Protein AF-A0A3D4P2U8-F1 (afdb_monomer_lite)

Secondary structure (DSSP, 8-state):
--HHHHHHHHHHHHHHHHHHHHTT------S--HHHHHHHHHHHHHHHHHHHHTS------

Radius of gyration: 16.91 Å; chains: 1; bounding box: 34×27×43 Å

pLDDT: mean 94.01, std 5.27, range [67.94, 98.62]

Sequence (61 aa):
MGYHDAIYNLFRDYYGALAAKREGRPYEVRFPDFETGHEEMCVIDAAVESNKLGRWVKVRR

Foldseek 3Di:
DDPVVVVVVQVVQVVVVVVCVVVVHDHDRPHDDVVNVVQVVLVVVQVVVCVVVVHHDDRDD

Structure (mmCIF, N/CA/C/O backbone):
data_AF-A0A3D4P2U8-F1
#
_entry.id   AF-A0A3D4P2U8-F1
#
loop_
_atom_site.group_PDB
_atom_site.id
_atom_site.type_symbol
_atom_site.label_atom_id
_atom_site.label_alt_id
_atom_site.label_comp_id
_atom_site.label_asym_id
_atom_site.label_entity_id
_atom_site.la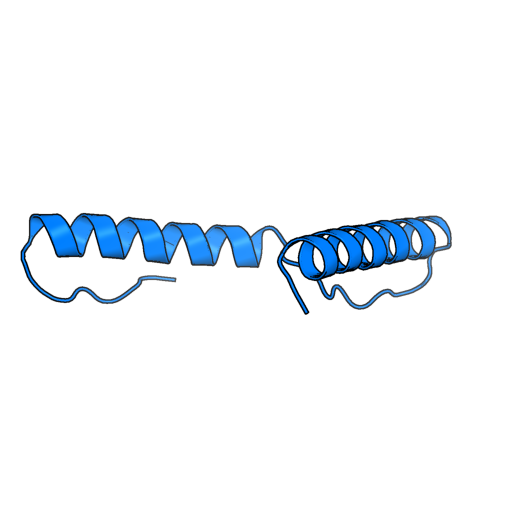bel_seq_id
_atom_site.pdbx_PDB_ins_code
_atom_site.Cartn_x
_atom_site.Cartn_y
_atom_site.Cartn_z
_atom_site.occupancy
_atom_site.B_iso_or_equiv
_atom_site.auth_seq_id
_atom_site.auth_comp_id
_atom_site.auth_asym_id
_atom_site.auth_atom_id
_atom_site.pdbx_P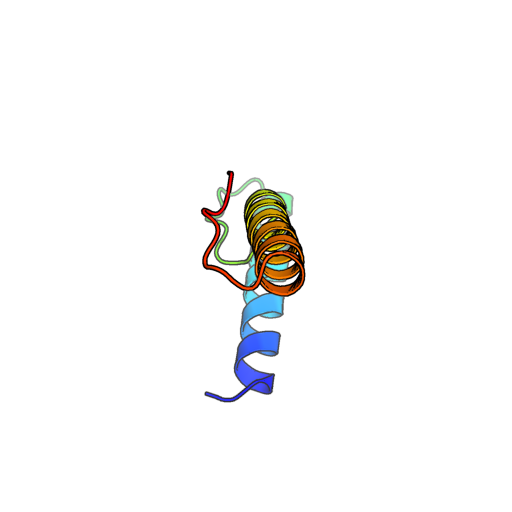DB_model_num
ATOM 1 N N . MET A 1 1 ? 3.616 -21.363 -3.487 1.00 67.94 1 MET A N 1
ATOM 2 C CA . MET A 1 1 ? 4.336 -20.078 -3.447 1.00 67.94 1 MET A CA 1
A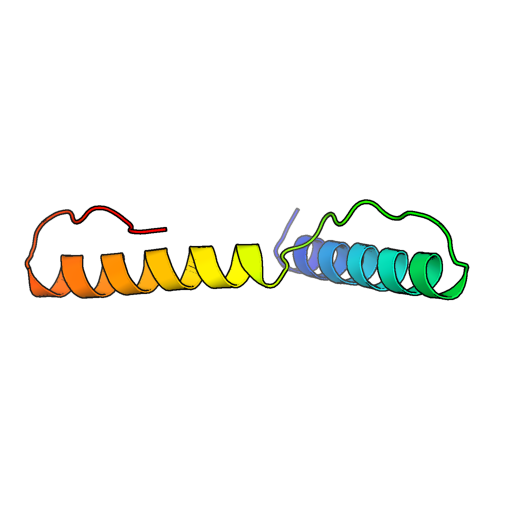TOM 3 C C . MET A 1 1 ? 4.396 -19.617 -2.007 1.00 67.94 1 MET A C 1
ATOM 5 O O . MET A 1 1 ? 3.346 -19.520 -1.383 1.00 67.94 1 MET A O 1
ATOM 9 N N . GLY A 1 2 ? 5.600 -19.434 -1.470 1.00 91.88 2 GLY A N 1
ATOM 10 C CA . GLY A 1 2 ? 5.840 -18.913 -0.121 1.00 91.88 2 GLY A CA 1
ATOM 11 C C . GLY A 1 2 ? 6.283 -17.447 -0.131 1.00 91.88 2 GLY A C 1
ATOM 12 O O . GLY A 1 2 ? 6.439 -16.843 -1.190 1.00 91.88 2 GLY A O 1
ATOM 13 N N . TYR A 1 3 ? 6.536 -16.882 1.053 1.00 90.75 3 TYR A N 1
ATOM 14 C CA . TYR A 1 3 ? 7.011 -15.497 1.198 1.00 90.75 3 TYR A CA 1
ATOM 15 C C . TYR A 1 3 ? 8.290 -15.220 0.388 1.00 90.75 3 TYR A C 1
ATOM 17 O O . TYR A 1 3 ? 8.396 -14.193 -0.274 1.00 90.75 3 TYR A O 1
ATOM 25 N N . HIS A 1 4 ? 9.230 -16.168 0.363 1.00 94.00 4 HIS A N 1
ATOM 26 C CA . HIS A 1 4 ? 10.458 -16.041 -0.426 1.00 94.00 4 HIS A CA 1
ATOM 27 C C . HIS A 1 4 ? 10.192 -15.887 -1.929 1.00 94.00 4 HIS A C 1
ATOM 29 O O . HIS A 1 4 ? 10.834 -15.058 -2.571 1.00 94.00 4 HIS A O 1
ATOM 35 N N . ASP A 1 5 ? 9.213 -16.616 -2.474 1.00 94.31 5 ASP A N 1
ATOM 36 C CA . ASP A 1 5 ? 8.831 -16.496 -3.885 1.00 94.31 5 ASP A CA 1
ATOM 37 C C . ASP A 1 5 ? 8.216 -15.120 -4.172 1.00 94.31 5 ASP A C 1
ATOM 39 O O . ASP A 1 5 ? 8.488 -14.523 -5.211 1.00 94.31 5 ASP A O 1
ATOM 43 N N . ALA A 1 6 ? 7.416 -14.588 -3.241 1.00 93.25 6 ALA A N 1
ATOM 44 C CA . ALA A 1 6 ? 6.814 -13.262 -3.371 1.00 93.25 6 ALA A CA 1
ATOM 45 C C . ALA A 1 6 ? 7.877 -12.153 -3.397 1.00 93.25 6 ALA A C 1
ATOM 47 O O . ALA A 1 6 ? 7.836 -11.285 -4.266 1.00 93.25 6 ALA A O 1
ATOM 48 N N . ILE A 1 7 ? 8.866 -12.223 -2.502 1.00 94.31 7 ILE A N 1
ATOM 49 C CA . ILE A 1 7 ? 9.975 -11.261 -2.465 1.00 94.31 7 ILE A CA 1
ATOM 50 C C . ILE A 1 7 ? 10.847 -11.373 -3.717 1.00 94.31 7 ILE A C 1
ATOM 52 O O . ILE A 1 7 ? 11.202 -10.357 -4.312 1.00 94.31 7 ILE A O 1
ATOM 56 N N . TYR A 1 8 ? 11.154 -12.595 -4.158 1.00 94.88 8 TYR A N 1
ATOM 57 C CA . TYR A 1 8 ? 11.876 -12.806 -5.410 1.00 94.88 8 TYR A CA 1
ATOM 58 C C . TYR A 1 8 ? 11.135 -12.181 -6.599 1.00 94.88 8 TYR A C 1
ATOM 60 O O . TYR A 1 8 ? 11.739 -11.453 -7.387 1.00 94.88 8 TYR A O 1
ATOM 68 N N . ASN A 1 9 ? 9.825 -12.418 -6.705 1.00 93.88 9 ASN A N 1
ATOM 69 C CA . ASN A 1 9 ? 8.996 -11.856 -7.769 1.00 93.88 9 ASN A CA 1
ATOM 70 C C . ASN A 1 9 ? 8.966 -10.322 -7.717 1.00 93.88 9 ASN A C 1
ATOM 72 O O . ASN A 1 9 ? 9.167 -9.691 -8.751 1.00 93.88 9 ASN A O 1
ATOM 76 N N . LEU A 1 10 ? 8.816 -9.727 -6.528 1.00 94.56 10 LEU A N 1
ATOM 77 C CA . LEU A 1 10 ? 8.844 -8.274 -6.340 1.00 94.56 10 LEU A CA 1
ATOM 78 C C . LEU A 1 10 ? 10.139 -7.658 -6.884 1.00 94.56 10 LEU A C 1
ATOM 80 O O . LEU A 1 10 ? 10.101 -6.715 -7.674 1.00 94.56 10 LEU A O 1
ATOM 84 N N . PHE A 1 11 ? 11.294 -8.210 -6.501 1.00 94.62 11 PHE A N 1
ATOM 85 C CA . PHE A 1 11 ? 12.579 -7.695 -6.973 1.00 94.62 11 PHE A CA 1
ATOM 86 C C . PHE A 1 11 ? 12.799 -7.949 -8.462 1.00 94.62 11 PHE A C 1
ATOM 88 O O . PHE A 1 11 ? 13.300 -7.065 -9.157 1.00 94.62 11 PHE A O 1
ATOM 95 N N . ARG A 1 12 ? 12.410 -9.123 -8.972 1.00 94.69 12 ARG A N 1
ATOM 96 C CA . ARG A 1 12 ? 12.465 -9.421 -10.409 1.00 94.69 12 ARG A CA 1
ATOM 97 C C . ARG A 1 12 ? 11.697 -8.366 -11.206 1.00 94.69 12 ARG A C 1
ATOM 99 O O . ARG A 1 12 ? 12.224 -7.845 -12.188 1.00 94.69 12 ARG A O 1
ATOM 106 N N . ASP A 1 13 ? 10.485 -8.041 -10.774 1.00 93.94 13 ASP A N 1
ATOM 107 C CA . ASP A 1 13 ? 9.613 -7.108 -11.480 1.00 93.94 13 ASP A CA 1
ATOM 108 C C . ASP A 1 13 ? 10.159 -5.669 -11.369 1.00 93.94 13 ASP A C 1
ATOM 110 O O . ASP A 1 13 ? 10.285 -4.976 -12.382 1.00 93.94 13 ASP A O 1
ATOM 114 N N . TYR A 1 14 ? 10.637 -5.260 -10.188 1.00 93.75 14 TYR A N 1
ATOM 115 C CA . TYR A 1 14 ? 11.292 -3.962 -9.984 1.00 93.75 14 TYR A CA 1
ATOM 116 C C . TYR A 1 14 ? 12.525 -3.756 -10.881 1.00 93.75 14 TYR A C 1
ATOM 118 O O . TYR A 1 14 ? 12.649 -2.738 -11.569 1.00 93.75 14 TYR A O 1
ATOM 126 N N . TYR A 1 15 ? 13.443 -4.726 -10.925 1.00 94.19 15 TYR A N 1
ATOM 127 C CA . TYR A 1 15 ? 14.636 -4.613 -11.769 1.00 94.19 15 TYR A CA 1
ATOM 128 C C . TYR A 1 15 ? 14.304 -4.688 -13.264 1.00 94.19 15 TYR A C 1
ATOM 130 O O . TYR A 1 15 ? 14.961 -4.018 -14.065 1.00 94.19 15 TYR A O 1
ATOM 138 N N . GLY A 1 16 ? 13.259 -5.432 -13.642 1.00 93.75 16 GLY A N 1
ATOM 139 C CA . GLY A 1 16 ? 12.714 -5.412 -14.998 1.00 93.75 16 GLY A CA 1
ATOM 140 C C . GLY A 1 16 ? 12.258 -4.011 -15.419 1.00 93.75 16 GLY A C 1
ATOM 141 O O . GLY A 1 16 ? 12.619 -3.547 -16.504 1.00 93.75 16 GLY A O 1
ATOM 142 N N . ALA A 1 17 ? 11.553 -3.300 -14.534 1.00 93.62 17 ALA A N 1
ATOM 143 C CA . ALA A 1 17 ? 11.137 -1.915 -14.762 1.00 93.62 17 ALA A CA 1
ATOM 144 C C . ALA A 1 17 ? 12.321 -0.964 -14.926 1.00 93.62 17 ALA A C 1
ATOM 146 O O . ALA A 1 17 ? 12.333 -0.115 -15.819 1.00 93.62 17 ALA A O 1
ATOM 147 N N . LEU A 1 18 ? 13.339 -1.118 -14.077 1.00 93.56 18 LEU A N 1
ATOM 148 C CA . LEU A 1 18 ? 14.533 -0.282 -14.115 1.00 93.56 18 LEU A CA 1
ATOM 149 C C . LEU A 1 18 ? 15.306 -0.458 -15.430 1.00 93.56 18 LEU A C 1
ATOM 151 O O . LEU A 1 18 ? 15.748 0.529 -16.022 1.00 93.56 18 LEU A O 1
ATOM 155 N N . ALA A 1 19 ? 15.442 -1.699 -15.906 1.00 95.38 19 ALA A N 1
ATOM 156 C CA . ALA A 1 19 ? 16.084 -1.997 -17.182 1.00 95.38 19 ALA A CA 1
ATOM 157 C C . ALA A 1 19 ? 15.313 -1.383 -18.361 1.00 95.38 19 ALA A C 1
ATOM 159 O O . ALA A 1 19 ? 15.910 -0.695 -19.189 1.00 95.38 19 ALA A O 1
ATOM 160 N N . ALA A 1 20 ? 13.986 -1.549 -18.395 1.00 94.25 20 ALA A N 1
ATOM 161 C CA . ALA A 1 20 ? 13.140 -0.957 -19.429 1.00 94.25 20 ALA A CA 1
ATOM 162 C C . ALA A 1 20 ? 13.212 0.580 -19.431 1.00 94.25 20 ALA A C 1
ATOM 164 O O . ALA A 1 20 ? 13.392 1.181 -20.490 1.00 94.25 20 ALA A O 1
ATOM 165 N N . LYS A 1 21 ? 13.185 1.211 -18.246 1.00 93.50 21 LYS A N 1
ATOM 166 C CA . LYS A 1 21 ? 13.362 2.663 -18.086 1.00 93.50 21 LYS A CA 1
ATOM 167 C C . LYS A 1 21 ? 14.698 3.139 -18.654 1.00 93.50 21 LYS A C 1
ATOM 169 O O . LYS A 1 21 ? 14.734 4.141 -19.363 1.00 93.50 21 LYS A O 1
ATOM 174 N N . ARG A 1 22 ? 15.792 2.425 -18.367 1.00 95.19 22 ARG A N 1
ATOM 175 C CA . ARG A 1 22 ? 17.131 2.743 -18.895 1.00 95.19 22 ARG A CA 1
ATOM 176 C C . ARG A 1 22 ? 17.191 2.650 -20.422 1.00 95.19 22 ARG A C 1
ATOM 178 O O . ARG A 1 22 ? 17.927 3.401 -21.046 1.00 95.19 22 ARG A O 1
ATOM 185 N N . GLU A 1 23 ? 16.424 1.740 -21.009 1.00 96.75 23 GLU A N 1
ATOM 186 C CA . GLU A 1 23 ? 16.362 1.508 -22.456 1.00 96.75 23 GLU A CA 1
ATOM 187 C C . GLU A 1 23 ? 15.303 2.368 -23.167 1.00 96.75 23 GLU A C 1
ATOM 189 O O . GLU A 1 23 ? 15.116 2.234 -24.374 1.00 96.75 23 GLU A O 1
ATOM 194 N N . GLY A 1 24 ? 14.588 3.236 -22.440 1.00 95.50 24 GLY A N 1
ATOM 195 C CA . GLY A 1 24 ? 13.504 4.054 -22.993 1.00 95.50 24 GLY A CA 1
ATOM 196 C C . GLY A 1 24 ? 12.298 3.240 -23.471 1.00 95.50 24 GLY A C 1
ATOM 197 O O . GLY A 1 24 ? 11.496 3.735 -24.262 1.00 95.50 24 GLY A O 1
ATOM 198 N N . ARG A 1 25 ? 12.162 1.988 -23.020 1.00 95.06 25 ARG A N 1
ATOM 199 C CA . ARG A 1 25 ? 11.038 1.119 -23.374 1.00 95.06 25 ARG A CA 1
ATOM 200 C C . ARG A 1 25 ? 9.880 1.333 -22.398 1.00 95.06 25 ARG A C 1
ATOM 202 O O . ARG A 1 25 ? 10.122 1.502 -21.200 1.00 95.06 25 ARG A O 1
ATOM 209 N N . PRO A 1 26 ? 8.625 1.289 -22.875 1.00 88.38 26 PRO A N 1
ATOM 210 C CA . PRO A 1 26 ? 7.480 1.270 -21.981 1.00 88.38 26 PRO A CA 1
ATOM 211 C C . PRO A 1 26 ? 7.537 0.019 -21.098 1.00 88.38 26 PRO A C 1
ATOM 213 O O . PRO A 1 26 ? 7.950 -1.056 -21.541 1.00 88.38 26 PRO A O 1
ATOM 216 N N . TYR A 1 27 ? 7.118 0.169 -19.848 1.00 86.62 27 TYR A N 1
ATOM 217 C CA . TYR A 1 27 ? 7.022 -0.921 -18.890 1.00 86.62 27 TYR A CA 1
ATOM 218 C C . TYR A 1 27 ? 5.726 -0.786 -18.102 1.00 86.62 27 TYR A C 1
ATOM 220 O O . TYR A 1 27 ? 5.376 0.303 -17.651 1.00 86.62 27 TYR A O 1
ATOM 228 N N . GLU A 1 28 ? 5.025 -1.901 -17.948 1.00 85.62 28 GLU A N 1
ATOM 229 C CA . GLU A 1 28 ? 3.834 -2.001 -17.116 1.00 85.62 28 GLU A CA 1
ATOM 230 C C . GLU A 1 28 ? 4.266 -2.291 -15.677 1.00 85.62 28 GLU A C 1
ATOM 232 O O . GLU A 1 28 ? 4.842 -3.344 -15.407 1.00 85.62 28 GLU A O 1
ATOM 237 N N . VAL A 1 29 ? 4.008 -1.359 -14.757 1.00 80.62 29 VAL A N 1
ATOM 238 C CA . VAL A 1 29 ? 4.321 -1.540 -13.334 1.00 80.62 29 VAL A CA 1
ATOM 239 C C . VAL A 1 29 ? 3.441 -2.652 -12.761 1.00 80.62 29 VAL A C 1
ATOM 241 O O . VAL A 1 29 ? 2.219 -2.550 -12.772 1.00 80.62 29 VAL A O 1
ATOM 244 N N . ARG A 1 30 ? 4.073 -3.729 -12.278 1.00 85.00 30 ARG A N 1
ATOM 245 C CA . ARG A 1 30 ? 3.406 -4.915 -11.695 1.00 85.00 30 ARG A CA 1
ATOM 246 C C . ARG A 1 30 ? 3.673 -5.097 -10.201 1.00 85.00 30 ARG A C 1
ATOM 248 O O . ARG A 1 30 ? 3.365 -6.144 -9.641 1.00 85.00 30 ARG A O 1
ATOM 255 N N . PHE A 1 31 ? 4.274 -4.097 -9.570 1.00 90.81 31 PHE A N 1
ATOM 256 C CA . PHE A 1 31 ? 4.616 -4.096 -8.153 1.00 90.81 31 PHE A CA 1
ATOM 257 C C . PHE A 1 31 ? 4.017 -2.870 -7.457 1.00 90.81 31 PHE A C 1
ATOM 259 O O . PHE A 1 31 ? 3.750 -1.878 -8.136 1.00 90.81 31 PHE A O 1
ATOM 266 N N . PRO A 1 32 ? 3.829 -2.925 -6.124 1.00 92.69 32 PRO A N 1
ATOM 267 C CA . PRO A 1 32 ? 3.336 -1.792 -5.351 1.00 92.69 32 PRO A CA 1
ATOM 268 C C . PRO A 1 32 ? 4.178 -0.537 -5.566 1.00 92.69 32 PRO A C 1
ATOM 270 O O . PRO A 1 32 ? 5.410 -0.577 -5.516 1.00 92.69 32 PRO A O 1
ATOM 273 N N . ASP A 1 33 ? 3.497 0.578 -5.775 1.00 91.44 33 ASP A N 1
ATOM 274 C CA . ASP A 1 33 ? 4.085 1.901 -5.926 1.00 91.44 33 ASP A CA 1
ATOM 275 C C . ASP A 1 33 ? 3.653 2.832 -4.781 1.00 91.44 33 ASP A C 1
ATOM 277 O O . ASP A 1 33 ? 3.142 2.400 -3.744 1.00 91.44 33 ASP A O 1
ATOM 281 N N . PHE A 1 34 ? 3.884 4.133 -4.948 1.00 93.38 34 PHE A N 1
ATOM 282 C CA . PHE A 1 34 ? 3.508 5.115 -3.936 1.00 93.38 34 PHE A CA 1
ATOM 283 C C . PHE A 1 34 ? 1.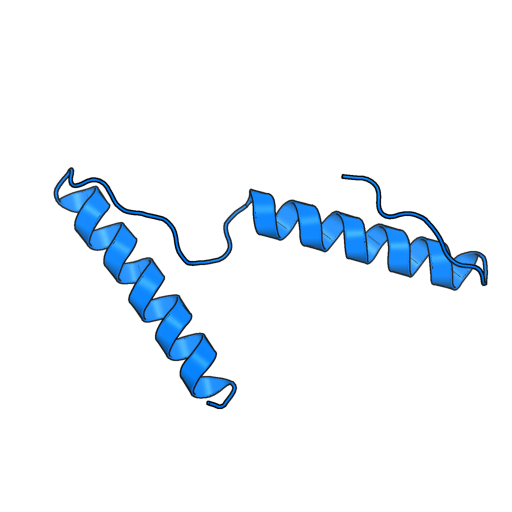994 5.270 -3.768 1.00 93.38 34 PHE A C 1
ATOM 285 O O . PHE A 1 34 ? 1.561 5.573 -2.659 1.00 93.38 34 PHE A O 1
ATOM 292 N N . GLU A 1 35 ? 1.195 5.065 -4.820 1.00 94.25 35 GLU A N 1
ATOM 293 C CA . GLU A 1 35 ? -0.266 5.092 -4.693 1.00 94.25 35 GLU A CA 1
ATOM 294 C C . GLU A 1 35 ? -0.731 3.900 -3.858 1.00 94.25 35 GLU A C 1
ATOM 296 O O . GLU A 1 35 ? -1.471 4.076 -2.891 1.00 94.25 35 GLU A O 1
ATOM 301 N N . THR A 1 36 ? -0.184 2.716 -4.144 1.00 94.62 36 THR A N 1
ATOM 302 C CA . THR A 1 36 ? -0.440 1.509 -3.349 1.00 94.62 36 THR A CA 1
ATOM 303 C C . THR A 1 36 ? -0.074 1.732 -1.877 1.00 94.62 36 THR A C 1
ATOM 305 O O . THR A 1 36 ? -0.871 1.454 -0.984 1.00 94.62 36 THR A O 1
ATOM 308 N N . GLY A 1 37 ? 1.100 2.315 -1.606 1.00 95.06 37 GLY A N 1
ATOM 309 C CA . GLY A 1 37 ? 1.520 2.643 -0.241 1.00 95.06 37 GLY A CA 1
ATOM 310 C C . GLY A 1 37 ? 0.608 3.664 0.450 1.00 95.06 37 GLY A C 1
ATOM 311 O O . GLY A 1 37 ? 0.342 3.546 1.644 1.00 95.06 37 GLY A O 1
ATOM 312 N N . HIS A 1 38 ? 0.088 4.656 -0.276 1.00 96.69 38 HIS A N 1
ATOM 313 C CA . HIS A 1 38 ? -0.873 5.612 0.277 1.00 96.69 38 HIS A CA 1
ATOM 314 C C . HIS A 1 38 ? -2.195 4.937 0.667 1.00 96.69 38 HIS A C 1
ATOM 316 O O . HIS A 1 38 ? -2.706 5.175 1.762 1.00 96.69 38 HIS A O 1
ATOM 322 N N . GLU A 1 39 ? -2.715 4.054 -0.186 1.00 96.88 39 GLU A N 1
ATOM 323 C CA . GLU A 1 39 ? -3.922 3.277 0.107 1.00 96.88 39 GLU A CA 1
ATOM 324 C C . GLU A 1 39 ? -3.759 2.418 1.368 1.00 96.88 39 GLU A C 1
ATOM 326 O O . GLU A 1 39 ? -4.665 2.365 2.205 1.00 96.88 39 GLU A O 1
ATOM 331 N N . GLU A 1 40 ? -2.593 1.787 1.544 1.00 97.50 40 GLU A N 1
ATOM 332 C CA . GLU A 1 40 ? -2.276 1.011 2.747 1.00 97.50 40 GLU A CA 1
ATOM 333 C C . GLU A 1 40 ? -2.293 1.882 4.011 1.00 97.50 40 GLU A C 1
ATOM 335 O O . GLU A 1 40 ? -2.857 1.478 5.033 1.00 97.50 40 GLU A O 1
ATOM 340 N N . MET A 1 41 ? -1.758 3.106 3.944 1.00 98.00 41 MET A N 1
ATOM 341 C CA . MET A 1 41 ? -1.803 4.047 5.068 1.00 98.00 41 MET A CA 1
ATOM 342 C C . MET A 1 41 ? -3.240 4.418 5.453 1.00 98.00 41 MET A C 1
ATOM 344 O O . MET A 1 41 ? -3.577 4.410 6.637 1.00 98.00 41 MET A O 1
ATOM 348 N N . CYS A 1 42 ? -4.116 4.654 4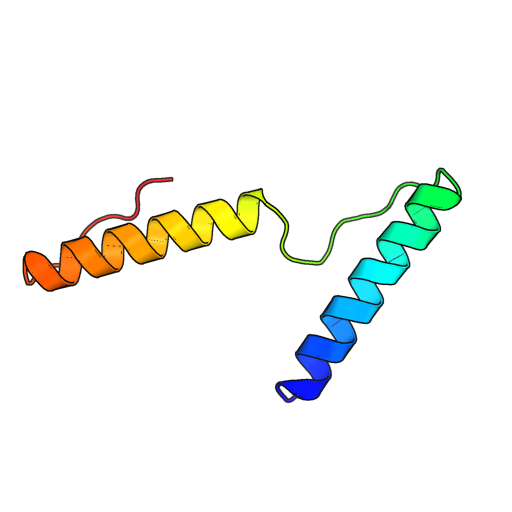.475 1.00 98.06 42 CYS A N 1
ATOM 349 C CA . CYS A 1 42 ? -5.532 4.928 4.723 1.00 98.06 42 CYS A CA 1
ATOM 350 C C . CYS A 1 42 ? -6.246 3.769 5.440 1.00 98.06 42 CYS A C 1
ATOM 352 O O . CYS A 1 42 ? -7.122 3.989 6.286 1.00 98.06 42 CYS A O 1
ATOM 354 N N . VAL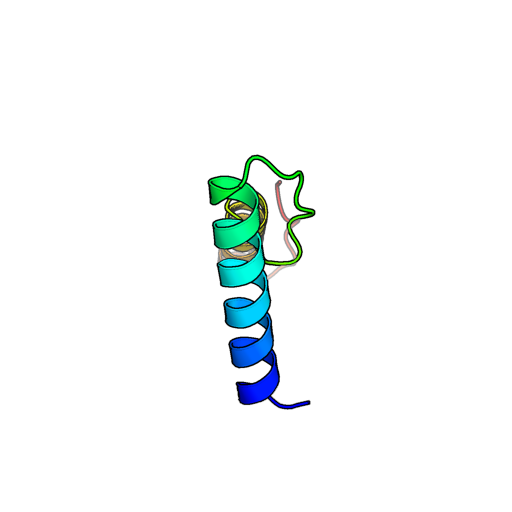 A 1 43 ? -5.881 2.524 5.119 1.00 98.06 43 VAL A N 1
ATOM 355 C CA . VAL A 1 43 ? -6.398 1.332 5.809 1.00 98.06 43 VAL A CA 1
ATOM 356 C C . VAL A 1 43 ? -5.899 1.282 7.254 1.00 98.06 43 VAL A C 1
ATOM 358 O O . VAL A 1 43 ? -6.695 1.022 8.160 1.00 98.06 43 VAL A O 1
ATOM 361 N N . ILE A 1 44 ? -4.614 1.565 7.485 1.00 98.19 44 ILE A N 1
ATOM 362 C CA . ILE A 1 44 ? -4.023 1.608 8.831 1.00 98.19 44 ILE A CA 1
ATOM 363 C C . ILE A 1 44 ? -4.729 2.661 9.693 1.00 98.19 44 ILE A C 1
ATOM 365 O O . ILE A 1 44 ? -5.135 2.355 10.816 1.00 98.19 44 ILE A O 1
ATOM 369 N N . ASP A 1 45 ? -4.951 3.862 9.163 1.00 98.31 45 ASP A N 1
ATOM 370 C CA . ASP A 1 45 ? -5.645 4.935 9.878 1.00 98.31 45 ASP A CA 1
ATOM 371 C C . ASP A 1 45 ? -7.065 4.521 10.286 1.00 98.31 45 ASP A C 1
ATOM 373 O O . ASP A 1 45 ? -7.463 4.684 11.446 1.00 98.31 45 ASP A O 1
ATOM 377 N N . ALA A 1 46 ? -7.815 3.908 9.366 1.00 98.38 46 ALA A N 1
ATOM 378 C CA . ALA A 1 46 ? -9.158 3.409 9.646 1.00 98.38 46 ALA A CA 1
ATOM 379 C C . ALA A 1 46 ? -9.158 2.277 10.687 1.00 98.38 46 ALA A C 1
ATOM 381 O O . ALA A 1 46 ? -10.049 2.228 11.537 1.00 98.38 46 ALA A O 1
ATOM 382 N N . ALA A 1 47 ? -8.159 1.388 10.668 1.00 98.31 47 ALA A N 1
ATOM 383 C CA . ALA A 1 47 ? -8.016 0.325 11.661 1.00 98.31 47 ALA A CA 1
ATOM 384 C C . ALA A 1 47 ? -7.732 0.894 13.061 1.00 98.31 47 ALA A C 1
ATOM 386 O O . ALA A 1 47 ? -8.342 0.468 14.047 1.00 98.31 47 ALA A O 1
ATOM 387 N N . VAL A 1 48 ? -6.862 1.905 13.151 1.00 98.44 48 VAL A N 1
ATOM 388 C CA . VAL A 1 48 ? -6.577 2.617 14.403 1.00 98.44 48 VAL A CA 1
ATOM 389 C C . VAL A 1 48 ? -7.825 3.343 14.919 1.00 98.44 48 VAL A C 1
ATOM 391 O O . VAL A 1 48 ? -8.115 3.273 16.117 1.00 98.44 48 VAL A O 1
ATOM 394 N N . GLU A 1 49 ? -8.587 4.011 14.048 1.00 98.44 49 GLU A N 1
ATOM 395 C CA . GLU A 1 49 ? -9.855 4.665 14.411 1.00 98.44 49 GLU A CA 1
ATOM 396 C C . GLU A 1 49 ? -10.892 3.639 14.896 1.00 98.44 49 GLU A C 1
ATOM 398 O O . GLU A 1 49 ? -11.496 3.811 15.957 1.00 98.44 49 GLU A O 1
ATOM 403 N N . SER A 1 50 ? -11.043 2.532 14.168 1.00 98.62 50 SER A N 1
ATOM 404 C CA . SER A 1 50 ? -11.959 1.437 14.498 1.00 98.62 50 SER A CA 1
ATOM 405 C C . SER A 1 50 ? -11.660 0.834 15.868 1.00 98.62 50 SER A C 1
ATOM 407 O O . SER A 1 50 ? -12.581 0.621 16.658 1.00 98.62 50 SER A O 1
ATOM 409 N N . ASN A 1 51 ? -10.383 0.593 16.177 1.00 98.50 51 ASN A N 1
ATOM 410 C CA . ASN A 1 51 ? -9.966 0.065 17.474 1.00 98.50 51 ASN A CA 1
ATOM 411 C C . ASN A 1 51 ? -10.315 1.025 18.624 1.00 98.50 51 ASN A C 1
ATOM 413 O O . ASN A 1 51 ? -10.781 0.590 19.672 1.00 98.50 51 ASN A O 1
ATOM 417 N N . LYS A 1 52 ? -10.139 2.338 18.423 1.00 98.44 52 LYS A N 1
ATOM 418 C CA . LYS A 1 52 ? -10.465 3.354 19.439 1.00 98.44 52 LYS A CA 1
ATOM 419 C C . LYS A 1 52 ? -11.969 3.494 19.676 1.00 98.44 52 LYS A C 1
ATOM 421 O O . LYS A 1 52 ? -12.382 3.731 20.806 1.00 98.44 52 LYS A O 1
ATOM 426 N N . LEU A 1 53 ? -12.779 3.385 18.623 1.00 98.25 53 LEU A N 1
ATOM 427 C CA . LEU A 1 53 ? -14.230 3.583 18.701 1.00 98.25 53 LEU A CA 1
ATOM 428 C C . LEU A 1 53 ? -15.013 2.302 19.017 1.00 98.25 53 LEU A C 1
ATOM 430 O O . LEU A 1 53 ? -16.209 2.385 19.288 1.00 98.25 53 LEU A O 1
ATOM 434 N N . GLY A 1 54 ? -14.379 1.128 18.937 1.00 98.19 54 GLY A N 1
ATOM 435 C CA . GLY A 1 54 ? -15.044 -0.160 19.147 1.00 98.19 54 GLY A CA 1
ATOM 436 C C . GLY A 1 54 ? -16.121 -0.472 18.102 1.00 98.19 54 GLY A C 1
ATOM 437 O O . GLY A 1 54 ? -17.077 -1.189 18.391 1.00 98.19 54 GLY A O 1
ATOM 438 N N . ARG A 1 55 ? -16.008 0.089 16.893 1.00 97.75 55 ARG A N 1
ATOM 439 C CA . ARG A 1 55 ? -16.962 -0.110 15.792 1.00 97.75 55 ARG A CA 1
ATOM 440 C C . ARG A 1 55 ? -16.263 -0.019 14.446 1.00 97.75 55 ARG A C 1
ATOM 442 O O . ARG A 1 55 ? -15.242 0.648 14.334 1.00 97.75 55 ARG A O 1
ATOM 449 N N . TRP A 1 56 ? -16.876 -0.605 13.425 1.00 97.69 56 TRP A N 1
ATOM 450 C CA . TRP A 1 56 ? -16.418 -0.487 12.044 1.00 97.69 56 TRP A CA 1
ATOM 451 C C . TRP A 1 56 ? -16.392 0.970 11.573 1.00 97.69 56 TRP A C 1
ATOM 453 O O . TRP A 1 56 ? -17.333 1.733 11.808 1.00 97.69 56 TRP A O 1
ATOM 463 N N . VAL A 1 57 ? -15.321 1.330 10.869 1.00 98.06 57 VAL A N 1
ATOM 464 C CA . VAL A 1 57 ? -15.111 2.654 10.274 1.00 98.06 57 VAL A CA 1
ATOM 465 C C . VAL A 1 57 ? -14.815 2.483 8.786 1.00 98.06 57 VAL A C 1
ATOM 467 O O . VAL A 1 57 ? -14.182 1.513 8.374 1.00 98.06 57 VAL A O 1
ATOM 470 N N . LYS A 1 58 ? -15.296 3.417 7.960 1.00 97.81 58 LYS A N 1
ATOM 471 C CA . LYS A 1 58 ? -15.041 3.423 6.517 1.00 97.81 58 LYS A CA 1
ATOM 472 C C . LYS A 1 58 ? -13.617 3.910 6.229 1.00 97.81 58 LYS A C 1
ATOM 474 O O . LYS A 1 58 ? -13.237 4.979 6.703 1.00 97.81 58 LYS A O 1
ATOM 479 N N . VAL A 1 59 ? -12.886 3.177 5.389 1.00 97.75 59 VAL A N 1
ATOM 480 C CA . VAL A 1 59 ? -11.594 3.617 4.838 1.00 97.75 59 VAL A CA 1
ATOM 481 C C . VAL A 1 59 ? -11.811 4.837 3.938 1.00 97.75 59 VAL A C 1
ATOM 483 O O . VAL A 1 59 ? -12.715 4.841 3.097 1.00 97.75 59 VAL A O 1
ATOM 486 N N . ARG A 1 60 ? -11.005 5.883 4.129 1.00 91.88 60 ARG A N 1
ATOM 487 C CA . ARG A 1 60 ? -11.049 7.123 3.340 1.00 91.88 60 ARG A CA 1
ATOM 488 C C . ARG A 1 60 ? -9.840 7.119 2.402 1.00 91.88 60 ARG A C 1
ATOM 490 O O . ARG A 1 60 ? -8.727 7.076 2.907 1.00 91.88 60 ARG A O 1
ATOM 497 N N . ARG A 1 61 ? -10.073 7.104 1.089 1.00 80.44 61 ARG A N 1
ATOM 498 C CA . ARG A 1 61 ? -9.055 7.187 0.027 1.00 80.44 61 ARG A CA 1
ATOM 499 C C . ARG A 1 61 ? -9.114 8.570 -0.604 1.00 80.44 61 ARG A C 1
ATOM 501 O O . ARG A 1 61 ? -10.249 9.099 -0.683 1.00 80.44 61 ARG A O 1
#